Protein AF-A0A1V3JBA1-F1 (afdb_monomer_lite)

Foldseek 3Di:
DPPQAAAAQDACAQFFAKWFKADPVGHTPPDIDGAGHRGGHHHDPDPPIHIDHDDGDDDDD

Organism: NCBI:txid1908266

Secondary structure (DSSP, 8-state):
--TT-BPTT-B-TT--EEEEEE-TTS-EEEEEEEE-TTPBPPPPSSTT-EEEEEEEPPPP-

Structure (mmCIF, N/CA/C/O backbone):
data_AF-A0A1V3JBA1-F1
#
_entry.id   AF-A0A1V3JBA1-F1
#
loop_
_atom_site.group_PDB
_atom_site.id
_atom_site.type_symbol
_atom_site.label_atom_id
_atom_site.label_alt_id
_atom_site.label_comp_id
_atom_site.label_asym_id
_atom_site.label_entity_id
_atom_site.label_seq_id
_atom_site.pdbx_PDB_ins_code
_atom_site.Cartn_x
_atom_site.Cartn_y
_atom_site.Cartn_z
_atom_site.occupancy
_atom_site.B_iso_or_equiv
_atom_site.auth_seq_id
_atom_site.auth_comp_id
_atom_site.auth_asym_id
_atom_site.auth_atom_id
_atom_site.pdbx_PDB_model_num
ATOM 1 N N . MET A 1 1 ? -5.928 10.034 0.716 1.00 49.12 1 MET A N 1
ATOM 2 C CA . MET A 1 1 ? -4.819 9.458 -0.083 1.00 49.12 1 MET A CA 1
ATOM 3 C C . MET A 1 1 ? -4.735 10.156 -1.429 1.00 49.12 1 MET A C 1
ATOM 5 O O . MET A 1 1 ? -5.776 10.456 -2.000 1.00 49.12 1 MET A O 1
ATOM 9 N N . SER A 1 2 ? -3.529 10.441 -1.933 1.00 41.88 2 SER A N 1
ATOM 10 C CA . SER A 1 2 ? -3.373 10.989 -3.289 1.00 41.88 2 SER A CA 1
ATOM 11 C C . SER A 1 2 ? -4.007 10.041 -4.314 1.00 41.88 2 SER A C 1
ATOM 13 O O . SER A 1 2 ? -3.957 8.825 -4.130 1.00 41.88 2 SER A O 1
ATOM 15 N N . LYS A 1 3 ? -4.579 10.590 -5.389 1.00 55.62 3 LYS A N 1
ATOM 16 C CA . LYS A 1 3 ? -5.328 9.900 -6.462 1.00 55.62 3 LYS A CA 1
ATOM 17 C C . LYS A 1 3 ? -4.606 8.687 -7.105 1.00 55.62 3 LYS A C 1
ATOM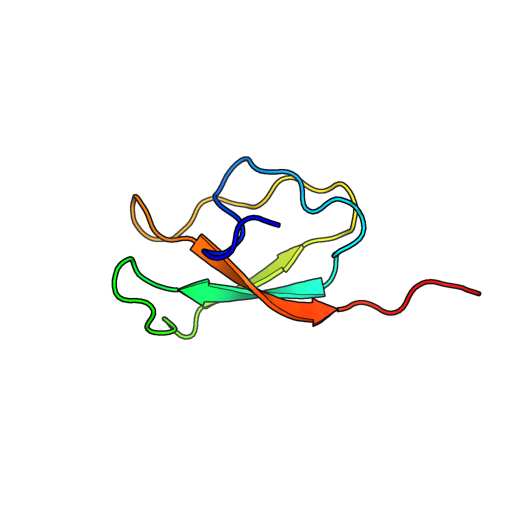 19 O O . LYS A 1 3 ? -5.227 7.951 -7.862 1.00 55.62 3 LYS A O 1
ATOM 24 N N . ASN A 1 4 ? -3.337 8.440 -6.756 1.00 69.38 4 ASN A N 1
ATOM 25 C CA . ASN A 1 4 ? -2.431 7.457 -7.356 1.00 69.38 4 ASN A CA 1
ATOM 26 C C . ASN A 1 4 ? -2.004 6.301 -6.419 1.00 69.38 4 ASN A C 1
ATOM 28 O O . ASN A 1 4 ? -1.075 5.578 -6.756 1.00 69.38 4 ASN A O 1
ATOM 32 N N . GLY A 1 5 ? -2.661 6.100 -5.270 1.00 88.12 5 GLY A N 1
ATOM 33 C CA . GLY A 1 5 ? -2.370 4.990 -4.344 1.00 88.12 5 GLY A CA 1
ATOM 34 C C . GLY A 1 5 ? -1.279 5.279 -3.300 1.00 88.12 5 GLY A C 1
ATOM 35 O O . GLY A 1 5 ? -0.647 6.335 -3.307 1.00 88.12 5 GLY A O 1
ATOM 36 N N . LEU A 1 6 ? -1.114 4.348 -2.359 1.00 96.12 6 LEU A N 1
ATOM 37 C CA . LEU A 1 6 ? -0.213 4.408 -1.206 1.00 96.12 6 LEU A CA 1
ATOM 38 C C . LEU A 1 6 ? 1.188 3.911 -1.593 1.00 96.12 6 LEU A C 1
ATOM 40 O O . LEU A 1 6 ? 1.358 2.778 -2.037 1.00 96.12 6 LEU A O 1
ATOM 44 N N . LYS A 1 7 ? 2.214 4.745 -1.447 1.00 96.06 7 LYS A N 1
ATOM 45 C CA . LYS A 1 7 ? 3.604 4.384 -1.762 1.00 96.06 7 LYS A CA 1
ATOM 46 C C . LYS A 1 7 ? 4.263 3.660 -0.583 1.00 96.06 7 LYS A C 1
ATOM 48 O O . LYS A 1 7 ? 3.899 3.932 0.561 1.00 96.06 7 LYS A O 1
ATOM 53 N N . PRO A 1 8 ? 5.276 2.809 -0.830 1.00 96.69 8 PRO A N 1
ATOM 54 C CA . PRO A 1 8 ? 6.150 2.315 0.231 1.00 96.69 8 PRO A CA 1
ATOM 55 C C . PRO A 1 8 ? 6.642 3.434 1.152 1.00 96.69 8 PRO A C 1
ATOM 57 O O . PRO A 1 8 ? 7.002 4.511 0.671 1.00 96.69 8 PRO A O 1
ATOM 60 N N . GLY A 1 9 ? 6.654 3.182 2.460 1.00 96.81 9 GLY A N 1
ATOM 61 C CA . GLY A 1 9 ? 7.071 4.168 3.461 1.00 96.81 9 GLY A CA 1
ATOM 62 C C . GLY A 1 9 ? 5.994 5.188 3.850 1.00 96.81 9 GLY A C 1
ATOM 63 O O . GLY A 1 9 ? 6.201 5.946 4.792 1.00 96.81 9 GLY A O 1
ATOM 64 N N . GLN A 1 10 ? 4.842 5.219 3.170 1.00 96.88 10 GLN A N 1
ATOM 65 C CA . GLN A 1 10 ? 3.718 6.066 3.574 1.00 96.88 10 GLN A CA 1
ATOM 66 C C . GLN A 1 10 ? 2.849 5.373 4.619 1.00 96.88 10 GLN A C 1
ATOM 68 O O . GLN A 1 10 ? 2.647 4.163 4.573 1.00 96.88 10 GLN A O 1
ATOM 73 N N . ASN A 1 11 ? 2.304 6.163 5.538 1.00 97.50 11 ASN A N 1
ATOM 74 C CA . ASN A 1 11 ? 1.383 5.684 6.557 1.00 97.50 11 ASN A CA 1
ATOM 75 C C . ASN A 1 11 ? -0.036 5.506 5.981 1.00 97.50 11 ASN A C 1
A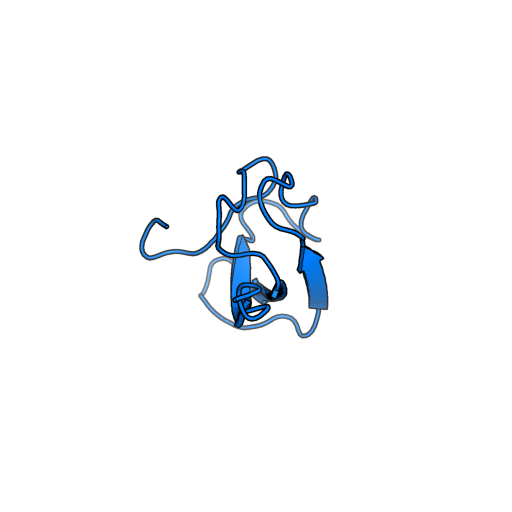TOM 77 O O . ASN A 1 11 ? -0.500 6.345 5.203 1.00 97.50 11 ASN A O 1
ATOM 81 N N . THR A 1 12 ? -0.719 4.426 6.360 1.00 95.62 12 THR A N 1
ATOM 82 C CA . THR A 1 12 ? -2.102 4.117 5.949 1.00 95.62 12 THR A CA 1
ATOM 83 C C . THR A 1 12 ? -3.159 5.015 6.588 1.00 95.62 12 THR A C 1
ATOM 85 O O . THR A 1 12 ? -4.267 5.114 6.065 1.00 95.62 12 THR A O 1
ATOM 88 N N . GLY A 1 13 ? -2.854 5.688 7.697 1.00 95.44 13 GLY A N 1
ATOM 89 C CA . GLY A 1 13 ? -3.833 6.434 8.481 1.00 95.44 13 GLY A CA 1
ATOM 90 C C . GLY A 1 13 ? -4.945 5.515 8.986 1.00 95.44 13 GLY A C 1
ATOM 91 O O . GLY A 1 13 ? -4.664 4.493 9.596 1.00 95.44 13 GLY A O 1
ATOM 92 N N . LYS A 1 14 ? -6.204 5.865 8.711 1.00 95.00 14 LYS A N 1
ATOM 93 C CA . LYS A 1 14 ? -7.393 5.083 9.110 1.00 95.00 14 LYS A CA 1
ATOM 94 C C . LYS A 1 14 ? -7.926 4.168 8.005 1.00 95.00 14 LYS A C 1
ATOM 96 O O . LYS A 1 14 ? -9.123 3.901 7.945 1.00 95.00 14 LYS A O 1
ATOM 101 N N . ASP A 1 15 ? -7.088 3.832 7.034 1.00 95.69 15 ASP A N 1
ATOM 102 C CA . ASP A 1 15 ? -7.486 3.073 5.848 1.00 95.69 15 ASP A CA 1
ATOM 103 C C . ASP A 1 15 ? -6.824 1.690 5.814 1.00 95.69 15 ASP A C 1
ATOM 105 O O . ASP A 1 15 ? -6.532 1.156 4.746 1.00 95.69 15 ASP A O 1
ATOM 109 N N . GLY A 1 16 ? -6.600 1.094 6.983 1.00 96.12 16 GLY A N 1
ATOM 110 C CA . GLY A 1 16 ? -6.136 -0.275 7.119 1.00 96.12 16 GLY A CA 1
ATOM 111 C C . GLY A 1 16 ? -7.040 -1.261 6.381 1.00 96.12 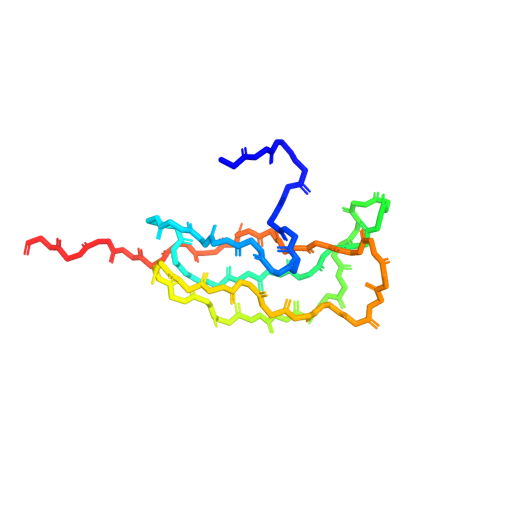16 GLY A C 1
ATOM 112 O O . GLY A 1 16 ? -8.251 -1.073 6.248 1.00 96.12 16 GLY A O 1
ATOM 113 N N . GLY A 1 17 ? -6.441 -2.327 5.863 1.00 97.56 17 GLY A N 1
ATOM 114 C CA . GLY A 1 17 ? -7.141 -3.309 5.051 1.00 97.56 17 GLY A CA 1
ATOM 115 C C . GLY A 1 17 ? -6.232 -4.118 4.139 1.00 97.56 17 GLY A C 1
ATOM 116 O O . GLY A 1 17 ? -5.018 -4.209 4.333 1.00 97.56 17 GLY A O 1
ATOM 117 N N . ILE A 1 18 ? -6.843 -4.720 3.123 1.00 98.19 18 ILE A N 1
ATOM 118 C CA . ILE A 1 18 ? -6.161 -5.480 2.079 1.00 98.19 18 ILE A CA 1
ATOM 119 C C . ILE A 1 18 ? -5.846 -4.538 0.925 1.00 98.19 18 ILE A C 1
ATOM 121 O O . ILE A 1 18 ? -6.741 -3.953 0.307 1.00 98.19 18 ILE A O 1
ATOM 125 N N . TYR A 1 19 ? -4.567 -4.450 0.592 1.00 98.06 19 TYR A N 1
ATOM 126 C CA . TYR A 1 19 ? -4.049 -3.698 -0.535 1.00 98.06 19 TYR A CA 1
ATOM 127 C C . TYR A 1 19 ? -3.562 -4.637 -1.629 1.00 98.06 19 TYR A C 1
ATOM 129 O O . TYR A 1 19 ? -2.971 -5.677 -1.355 1.00 98.06 19 TYR A O 1
ATOM 137 N N . GLU A 1 20 ? -3.751 -4.229 -2.878 1.00 98.25 20 GLU A N 1
ATOM 138 C CA . GLU A 1 20 ? -3.141 -4.856 -4.047 1.00 98.25 20 GLU A CA 1
ATOM 139 C C . GLU A 1 20 ? -2.073 -3.929 -4.623 1.00 98.25 20 GLU A C 1
ATOM 141 O O . GLU A 1 20 ? -2.233 -2.706 -4.644 1.00 98.25 20 GLU A O 1
ATOM 146 N N . GLN A 1 21 ? -0.966 -4.497 -5.082 1.00 97.88 21 GLN A N 1
ATOM 147 C CA . GLN A 1 21 ? 0.108 -3.742 -5.704 1.00 97.88 21 GLN A CA 1
ATOM 148 C C . GLN A 1 21 ? -0.211 -3.458 -7.171 1.00 97.88 21 GLN A C 1
ATOM 150 O O . GLN A 1 21 ? -0.623 -4.338 -7.924 1.00 97.88 21 GLN A O 1
ATOM 155 N N . PHE A 1 22 ? 0.059 -2.229 -7.587 1.00 97.19 22 PHE A N 1
ATOM 156 C CA . PHE A 1 22 ? -0.117 -1.743 -8.945 1.00 97.19 22 PHE A CA 1
ATOM 157 C C . PHE A 1 22 ? 1.221 -1.262 -9.499 1.00 97.19 22 PHE A C 1
ATOM 159 O O . PHE A 1 22 ? 2.067 -0.719 -8.779 1.00 97.19 22 PHE A O 1
ATOM 166 N N . ASN A 1 23 ? 1.421 -1.477 -10.796 1.00 95.31 23 ASN A N 1
ATOM 167 C CA . ASN A 1 23 ? 2.581 -0.948 -11.498 1.00 95.31 23 ASN A CA 1
ATOM 168 C C . ASN A 1 23 ? 2.391 0.534 -11.864 1.00 95.31 23 ASN A C 1
ATOM 170 O O . ASN A 1 23 ? 1.306 1.098 -11.747 1.00 95.31 23 ASN A O 1
ATOM 174 N N . THR A 1 24 ? 3.447 1.165 -12.375 1.00 92.75 24 THR A N 1
ATOM 175 C CA . THR A 1 24 ? 3.427 2.577 -12.799 1.00 92.75 24 THR A CA 1
ATOM 176 C C . THR A 1 24 ? 2.446 2.888 -13.933 1.00 92.75 24 THR A C 1
ATOM 178 O O . THR A 1 24 ? 2.148 4.055 -14.161 1.00 92.75 24 THR A O 1
ATOM 181 N N . ARG A 1 25 ? 1.946 1.870 -14.646 1.00 93.44 25 ARG A N 1
ATOM 182 C CA . ARG A 1 25 ? 0.936 2.003 -15.708 1.00 93.44 25 ARG A CA 1
ATOM 183 C C . ARG A 1 25 ? -0.497 1.855 -15.185 1.00 93.44 25 ARG A C 1
ATOM 185 O O . ARG A 1 25 ? -1.429 1.974 -15.967 1.00 93.44 25 ARG A O 1
ATOM 192 N N . GLY A 1 26 ? -0.678 1.582 -13.892 1.00 92.62 26 GLY A N 1
ATOM 193 C CA . GLY A 1 26 ? -1.993 1.399 -13.284 1.00 92.62 26 GLY A CA 1
ATOM 194 C C . GLY A 1 26 ? -2.584 -0.002 -13.437 1.00 92.62 26 GLY A C 1
ATOM 195 O O . GLY A 1 26 ? -3.768 -0.176 -13.158 1.00 92.62 26 GLY A O 1
ATOM 196 N N . ASN A 1 27 ? -1.782 -1.005 -13.810 1.00 95.75 27 ASN A N 1
ATOM 197 C CA . ASN A 1 27 ? -2.237 -2.396 -13.853 1.00 95.75 27 ASN A CA 1
ATOM 198 C C . ASN A 1 27 ? -1.935 -3.115 -12.527 1.00 95.75 27 ASN A C 1
ATOM 200 O O . ASN A 1 27 ? -0.833 -2.934 -11.987 1.00 95.75 27 ASN A O 1
ATOM 204 N N . PRO A 1 28 ? -2.861 -3.952 -12.024 1.00 96.56 28 PRO A N 1
ATOM 205 C CA . PRO A 1 28 ? -2.620 -4.793 -10.857 1.00 96.56 28 PRO A CA 1
ATOM 206 C C . PRO A 1 28 ? -1.524 -5.823 -11.140 1.00 96.56 28 PRO A C 1
ATOM 208 O O . PRO A 1 28 ? -1.352 -6.277 -12.272 1.00 96.56 28 PRO A O 1
ATOM 211 N N . THR A 1 29 ? -0.775 -6.205 -10.107 1.00 96.75 29 THR A N 1
ATOM 212 C CA . THR A 1 29 ? 0.292 -7.215 -10.217 1.00 96.75 29 THR A CA 1
ATOM 213 C C . THR A 1 29 ? -0.080 -8.563 -9.602 1.00 96.75 29 THR A C 1
ATOM 215 O O . THR A 1 29 ? 0.737 -9.481 -9.648 1.00 96.75 29 THR A O 1
ATOM 218 N N . GLY A 1 30 ? -1.267 -8.683 -8.993 1.00 97.62 30 GLY A N 1
ATOM 219 C CA . GLY A 1 30 ? -1.695 -9.878 -8.259 1.00 97.62 30 GLY A CA 1
ATOM 220 C C . GLY A 1 30 ? -0.973 -10.093 -6.923 1.00 97.62 30 GLY A C 1
ATOM 221 O O . GLY A 1 30 ? -1.125 -11.143 -6.306 1.00 97.62 30 GLY A O 1
ATOM 222 N N . ARG A 1 31 ? -0.170 -9.123 -6.463 1.00 97.94 31 ARG A N 1
ATOM 223 C CA . ARG A 1 31 ? 0.453 -9.149 -5.132 1.00 97.94 31 ARG A CA 1
ATOM 224 C C . ARG A 1 31 ? -0.400 -8.386 -4.135 1.00 97.94 31 ARG A C 1
ATOM 226 O O . ARG A 1 31 ? -0.761 -7.240 -4.396 1.00 97.94 31 ARG A O 1
ATOM 233 N N . PHE A 1 32 ? -0.625 -8.991 -2.975 1.00 98.19 32 PHE A N 1
ATOM 234 C CA . PHE A 1 32 ? -1.449 -8.428 -1.915 1.00 98.19 32 PHE A CA 1
ATOM 235 C C . PHE A 1 32 ? -0.652 -8.243 -0.629 1.00 98.19 32 PHE A C 1
ATOM 237 O O . PHE A 1 32 ? 0.309 -8.968 -0.372 1.00 98.19 32 PHE A O 1
ATOM 244 N N . ALA A 1 33 ? -1.068 -7.270 0.171 1.00 98.12 33 ALA A N 1
ATOM 245 C CA . ALA A 1 33 ? -0.585 -7.063 1.524 1.00 98.12 33 ALA A CA 1
ATOM 246 C C . ALA A 1 33 ? -1.753 -6.636 2.410 1.00 98.12 33 ALA A C 1
ATOM 248 O O . ALA A 1 33 ? -2.553 -5.784 2.022 1.00 98.12 33 ALA A O 1
ATOM 249 N N . THR A 1 34 ? -1.829 -7.205 3.607 1.00 98.12 34 THR A N 1
ATOM 250 C CA . THR A 1 34 ? -2.668 -6.655 4.670 1.00 98.12 34 THR A CA 1
ATOM 251 C C . THR A 1 34 ? -1.845 -5.608 5.403 1.00 98.12 34 THR A C 1
ATOM 253 O O . THR A 1 34 ? -0.748 -5.915 5.863 1.00 98.12 34 THR A O 1
ATOM 256 N N . ILE A 1 35 ? -2.350 -4.382 5.485 1.00 97.81 35 ILE A N 1
ATOM 257 C CA . ILE A 1 35 ? -1.681 -3.265 6.159 1.00 97.81 35 ILE A CA 1
ATOM 258 C C . ILE A 1 35 ? -2.675 -2.694 7.170 1.00 97.81 35 ILE A C 1
ATOM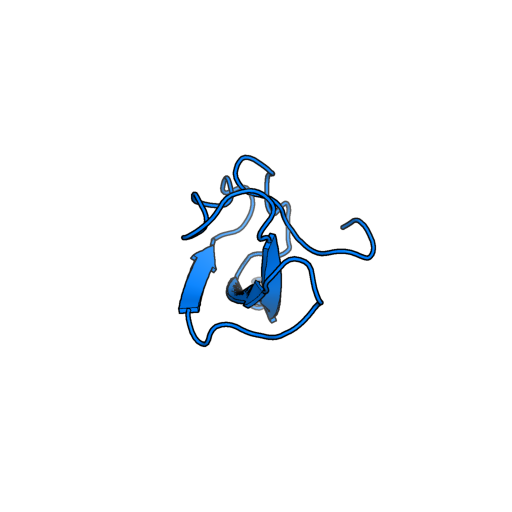 260 O O . ILE A 1 35 ? -3.802 -2.388 6.786 1.00 97.81 35 ILE A O 1
ATOM 264 N N . ARG A 1 36 ? -2.315 -2.597 8.453 1.00 97.00 36 ARG A N 1
ATOM 265 C CA . ARG A 1 36 ? -3.222 -2.092 9.501 1.00 97.00 36 ARG A CA 1
ATOM 266 C C . ARG A 1 36 ? -3.373 -0.576 9.429 1.00 97.00 36 ARG A C 1
ATOM 268 O O . ARG A 1 36 ? -2.668 0.099 8.678 1.00 97.00 36 ARG A O 1
ATOM 275 N N . ASP A 1 37 ? -4.281 -0.039 10.236 1.00 96.56 37 ASP A N 1
ATOM 276 C CA . ASP A 1 37 ? -4.314 1.394 10.513 1.00 96.56 37 ASP A CA 1
ATOM 277 C C . ASP A 1 37 ? -3.002 1.856 11.144 1.00 96.56 37 ASP A C 1
ATOM 279 O O . ASP A 1 37 ? -2.383 1.151 11.942 1.00 96.56 37 ASP A O 1
ATOM 283 N N . ASN A 1 38 ? -2.599 3.072 10.792 1.00 96.56 38 ASN A N 1
ATOM 284 C CA . ASN A 1 38 ? -1.387 3.744 11.244 1.00 96.56 38 ASN A CA 1
ATOM 285 C C . ASN A 1 38 ? -0.088 2.968 10.972 1.00 96.56 38 ASN A C 1
ATOM 287 O O . ASN A 1 38 ? 0.957 3.298 11.536 1.00 96.56 38 ASN A O 1
ATOM 291 N N . GLU A 1 39 ? -0.125 1.977 10.084 1.00 97.88 39 GLU A N 1
ATOM 292 C CA . GLU A 1 39 ? 1.025 1.168 9.704 1.00 97.88 39 GLU A CA 1
ATOM 293 C C . GLU A 1 39 ? 1.717 1.762 8.469 1.00 97.88 39 GLU A C 1
ATOM 295 O O . GLU A 1 39 ? 1.100 2.374 7.590 1.00 97.88 39 GLU A O 1
ATOM 300 N N . ILE A 1 40 ? 3.040 1.617 8.418 1.00 98.12 40 ILE A N 1
ATOM 301 C CA . ILE A 1 40 ? 3.841 2.051 7.277 1.00 98.12 40 ILE A CA 1
ATOM 302 C C . ILE A 1 40 ? 3.735 1.008 6.168 1.00 98.12 40 ILE A C 1
ATOM 304 O O . ILE A 1 40 ? 4.008 -0.172 6.375 1.00 98.12 40 ILE A O 1
ATOM 308 N N . ALA A 1 41 ? 3.376 1.457 4.967 1.00 97.62 41 ALA A N 1
ATOM 309 C CA . ALA A 1 41 ? 3.244 0.588 3.812 1.00 97.62 41 ALA A CA 1
ATOM 310 C C . ALA A 1 41 ? 4.575 -0.114 3.489 1.00 97.62 41 ALA A C 1
ATOM 312 O O . ALA A 1 41 ? 5.614 0.557 3.389 1.00 97.62 41 ALA A O 1
ATOM 313 N N . PRO A 1 42 ? 4.556 -1.436 3.249 1.00 98.00 42 PRO A N 1
ATOM 314 C CA . PRO A 1 42 ? 5.765 -2.193 2.985 1.00 98.00 42 PRO A CA 1
ATOM 315 C C . PRO A 1 42 ? 6.365 -1.837 1.615 1.00 98.00 42 PRO A C 1
ATOM 317 O O . PRO A 1 42 ? 5.674 -1.289 0.740 1.00 98.00 42 PRO A O 1
ATOM 320 N N . PRO A 1 43 ? 7.641 -2.192 1.381 1.00 98.12 43 PRO A N 1
ATOM 321 C CA . PRO A 1 43 ? 8.255 -2.131 0.061 1.00 98.12 43 PRO A CA 1
ATOM 322 C C . PRO A 1 43 ? 7.423 -2.843 -1.010 1.00 98.12 43 PRO A C 1
ATOM 324 O O . PRO A 1 43 ? 6.798 -3.877 -0.774 1.00 98.12 43 PRO A O 1
ATOM 327 N N . THR A 1 44 ? 7.441 -2.300 -2.224 1.00 97.25 44 THR A N 1
ATOM 328 C CA . THR A 1 44 ? 6.871 -2.955 -3.404 1.00 97.25 44 THR A CA 1
ATOM 329 C C . THR A 1 44 ? 7.917 -3.807 -4.116 1.00 97.25 44 THR A C 1
ATOM 331 O O . THR A 1 44 ? 9.117 -3.622 -3.936 1.00 97.25 44 THR A O 1
ATOM 334 N N . ALA A 1 45 ? 7.473 -4.710 -4.995 1.00 95.94 45 ALA A N 1
ATOM 335 C CA . ALA A 1 45 ? 8.376 -5.612 -5.716 1.00 95.94 45 ALA A CA 1
ATOM 336 C C . ALA A 1 45 ? 9.321 -4.878 -6.686 1.00 95.94 45 ALA A C 1
ATOM 338 O O . ALA A 1 45 ? 10.371 -5.401 -7.051 1.00 95.94 45 ALA A O 1
ATOM 339 N N . LYS A 1 46 ? 8.934 -3.681 -7.143 1.00 96.06 46 LYS A N 1
ATOM 340 C CA . LYS A 1 46 ? 9.726 -2.820 -8.028 1.00 96.06 46 LYS A CA 1
ATOM 341 C C . LYS A 1 46 ? 9.606 -1.361 -7.600 1.00 96.06 46 LYS A C 1
ATOM 343 O O . LYS A 1 46 ? 8.624 -0.966 -6.965 1.00 96.06 46 LYS A O 1
ATOM 348 N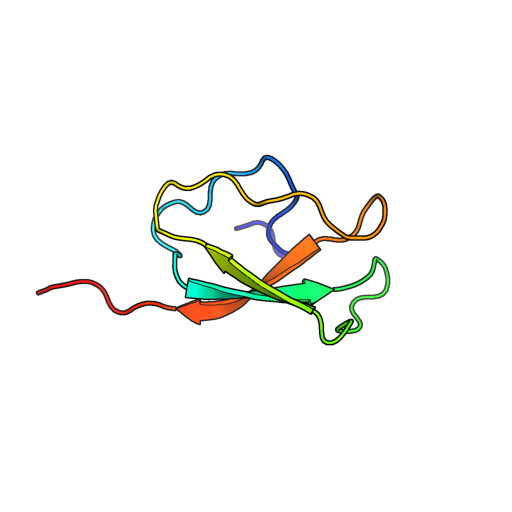 N . LYS A 1 47 ? 10.600 -0.556 -7.985 1.00 93.12 47 LYS A N 1
ATOM 349 C CA . LYS A 1 47 ? 10.609 0.898 -7.775 1.00 93.12 47 LYS A CA 1
ATOM 350 C C . LYS A 1 47 ? 9.397 1.549 -8.454 1.00 93.12 47 LYS A C 1
ATOM 352 O O . LYS A 1 47 ? 8.980 1.122 -9.529 1.00 93.12 47 LYS A O 1
ATOM 357 N N . ASN A 1 48 ? 8.866 2.603 -7.833 1.00 91.94 48 ASN A N 1
ATOM 358 C CA . ASN A 1 48 ? 7.722 3.401 -8.302 1.00 91.94 48 ASN A CA 1
ATOM 359 C C . ASN A 1 48 ? 6.374 2.659 -8.379 1.00 91.94 48 ASN A C 1
ATOM 361 O O . ASN A 1 48 ? 5.400 3.233 -8.861 1.00 91.94 48 ASN A O 1
ATOM 365 N N . TYR A 1 49 ? 6.293 1.411 -7.915 1.00 96.38 49 TYR A N 1
ATOM 366 C CA . TYR A 1 49 ? 5.008 0.735 -7.738 1.00 96.38 49 TYR A CA 1
ATOM 367 C C . TYR A 1 49 ? 4.318 1.280 -6.484 1.00 96.38 49 TYR A C 1
ATOM 369 O O . TYR A 1 49 ? 4.943 1.934 -5.645 1.00 96.38 49 TYR A O 1
ATOM 377 N N . TYR A 1 50 ? 3.021 1.025 -6.366 1.00 96.94 50 TYR A N 1
ATOM 378 C CA . TYR A 1 50 ? 2.214 1.513 -5.252 1.00 96.94 50 TYR A CA 1
ATOM 379 C C . TYR A 1 50 ? 1.157 0.489 -4.844 1.00 96.94 50 TYR A C 1
ATOM 381 O O . TYR A 1 50 ? 0.866 -0.459 -5.570 1.00 96.94 50 TYR A O 1
ATOM 389 N N . TRP A 1 51 ? 0.584 0.692 -3.667 1.00 97.69 51 TRP A N 1
ATOM 390 C CA . TRP A 1 51 ? -0.482 -0.099 -3.078 1.00 97.69 51 TRP A CA 1
ATOM 391 C C . TRP A 1 51 ? -1.824 0.607 -3.276 1.00 97.69 51 TRP A C 1
ATOM 393 O O . TRP A 1 51 ? -1.959 1.802 -3.014 1.00 97.69 51 TRP A O 1
ATOM 403 N N . LYS A 1 52 ? -2.846 -0.115 -3.729 1.00 97.19 52 LYS A N 1
ATOM 404 C CA . LYS A 1 52 ? -4.221 0.385 -3.824 1.00 97.19 52 LYS A CA 1
ATOM 405 C C . LYS A 1 52 ? -5.111 -0.422 -2.889 1.00 97.19 52 LYS A C 1
ATOM 407 O O . LYS A 1 52 ? -5.103 -1.649 -2.955 1.00 97.19 52 LYS A O 1
ATOM 412 N N . LEU A 1 53 ? -5.861 0.268 -2.031 1.00 96.62 53 LEU A N 1
ATOM 413 C CA . LEU A 1 53 ? -6.789 -0.371 -1.102 1.00 96.62 53 LEU A CA 1
ATOM 414 C C . LEU A 1 53 ? -7.886 -1.091 -1.894 1.00 96.62 53 LEU A C 1
ATOM 416 O O . LEU A 1 53 ? -8.523 -0.494 -2.764 1.00 96.62 53 LEU A O 1
ATOM 420 N N . LYS A 1 54 ? -8.069 -2.380 -1.613 1.00 96.81 54 LYS A N 1
ATOM 421 C CA . LYS A 1 54 ? -9.096 -3.233 -2.225 1.00 96.81 54 LYS A CA 1
ATOM 422 C C . LYS A 1 54 ? -10.253 -3.468 -1.275 1.00 96.81 54 LYS A C 1
ATOM 424 O O . LYS A 1 54 ? -11.400 -3.382 -1.694 1.00 96.81 54 LYS A O 1
ATOM 429 N N . VAL A 1 55 ? -9.940 -3.752 -0.015 1.00 96.69 55 VAL A N 1
ATOM 430 C CA . VAL A 1 55 ? -10.927 -3.998 1.037 1.00 96.69 55 VAL A CA 1
ATOM 431 C C . VAL A 1 55 ? -10.468 -3.257 2.278 1.00 96.69 55 VAL A C 1
ATOM 433 O O . VAL A 1 55 ? -9.377 -3.533 2.768 1.00 96.69 55 VAL A O 1
ATOM 436 N N . LYS A 1 56 ? -11.281 -2.319 2.765 1.00 96.25 56 LYS A N 1
ATOM 437 C CA . LYS A 1 56 ? -11.033 -1.615 4.026 1.00 96.25 56 LYS A CA 1
ATOM 438 C C . LYS A 1 56 ? -11.466 -2.494 5.200 1.00 96.25 56 LYS A C 1
ATOM 440 O O . LYS A 1 56 ? -12.546 -3.082 5.147 1.00 96.25 56 LYS A O 1
ATOM 445 N N . THR A 1 57 ? -10.645 -2.571 6.243 1.00 94.31 57 THR A N 1
ATOM 446 C CA . THR A 1 57 ? -11.041 -3.164 7.524 1.00 94.31 57 THR A CA 1
ATOM 447 C C . THR A 1 57 ? -12.118 -2.276 8.153 1.00 94.31 57 THR A C 1
ATOM 449 O O . THR A 1 57 ? -11.891 -1.074 8.278 1.00 94.31 57 THR A O 1
ATOM 452 N N . PRO A 1 58 ? -13.300 -2.810 8.510 1.00 93.06 58 PRO A N 1
ATOM 453 C CA . PRO A 1 58 ? -14.332 -2.022 9.174 1.00 93.06 58 PRO A CA 1
ATOM 454 C C . PRO A 1 58 ? -13.836 -1.452 10.504 1.00 93.06 58 PRO A C 1
ATOM 456 O O . PRO A 1 58 ? -13.182 -2.159 11.270 1.00 93.06 58 PRO A O 1
ATOM 459 N N . ASP A 1 59 ? -14.198 -0.203 10.788 1.00 87.12 59 ASP A N 1
ATOM 460 C CA . ASP A 1 59 ? -13.950 0.400 12.094 1.00 87.12 59 ASP A CA 1
ATOM 461 C C . ASP A 1 59 ? -14.807 -0.300 13.165 1.00 87.12 59 ASP A C 1
ATOM 463 O O . ASP A 1 59 ? -15.986 -0.604 12.938 1.00 87.12 59 ASP A O 1
ATOM 467 N N . SER A 1 60 ? -14.226 -0.543 14.342 1.00 81.06 60 SER A N 1
ATOM 468 C CA . SER A 1 60 ? -14.982 -0.992 15.515 1.00 81.06 60 SER A CA 1
ATOM 469 C C . SER A 1 60 ? -15.984 0.086 15.938 1.00 81.06 60 SER A C 1
ATOM 471 O O . SER A 1 60 ? -15.664 1.275 15.906 1.00 81.06 60 SER A O 1
ATOM 473 N N . LYS A 1 61 ? -17.190 -0.333 16.332 1.00 72.25 61 LYS A N 1
ATOM 474 C CA . LYS A 1 61 ? -18.234 0.548 16.872 1.00 72.25 61 LYS A CA 1
ATOM 475 C C . LYS A 1 61 ? -18.207 0.577 18.391 1.00 72.25 61 LYS A C 1
ATOM 477 O O . LYS A 1 61 ? -17.897 -0.486 18.974 1.00 72.25 61 LYS A O 1
#

Radius of gyration: 10.94 Å; chains: 1; bounding box: 29×21×33 Å

pLDDT: mean 92.73, std 11.37, 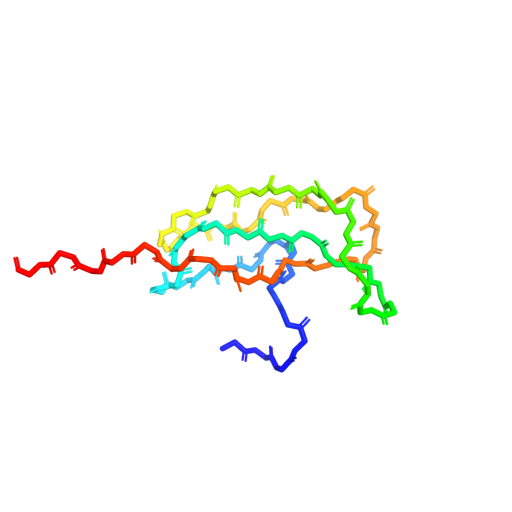range [41.88, 98.25]

Sequence (61 aa):
MSKNGLKPGQNTGKDGGIYEQFNTRGNPTGRFATIRDNEIAPPTAKKNYYWKLKVKTPDSK